Protein AF-A0A926RYN0-F1 (afdb_monomer_lite)

Radius of gyration: 17.97 Å; chains: 1; bounding box: 50×19×52 Å

InterPro domains:
  IPR025328 Domain of unknown function DUF4234 [PF14018] (16-111)

Foldseek 3Di:
DDPPPPDPDLPPPDDDPVVQVVVCVVLVNLSLLVVCLVCQVSLQVLPFPQHQDNVLSVVLNVLSVVLVVLVVVCVPPVVSVVVSVVRVVVSSVSSVVSSVVRVVSSVVSVCRSVVPDD

pLDDT: mean 81.92, std 13.14, range [39.56, 93.94]

Structure (mmCIF, N/CA/C/O backbone):
data_AF-A0A926RYN0-F1
#
_entry.id   AF-A0A926RYN0-F1
#
loop_
_atom_site.group_PDB
_atom_site.id
_atom_site.type_symbol
_atom_site.label_atom_id
_atom_site.label_alt_id
_atom_site.label_comp_id
_atom_site.label_asym_id
_atom_site.label_entity_id
_atom_site.label_seq_id
_atom_site.pdbx_PDB_ins_code
_atom_site.Cartn_x
_atom_site.Cartn_y
_atom_site.Cartn_z
_atom_site.occupancy
_atom_site.B_iso_or_equiv
_atom_site.auth_seq_id
_atom_site.auth_comp_id
_atom_site.auth_asym_id
_atom_site.auth_atom_id
_atom_site.pdbx_PDB_model_num
ATOM 1 N N . MET A 1 1 ? -33.145 -0.325 28.478 1.00 42.62 1 MET A N 1
ATOM 2 C CA . MET A 1 1 ? -32.094 0.668 28.154 1.00 42.62 1 MET A CA 1
ATOM 3 C C . MET A 1 1 ? -31.568 0.344 26.759 1.00 42.62 1 MET A C 1
ATOM 5 O O . MET A 1 1 ? -30.938 -0.689 26.574 1.00 42.62 1 MET A O 1
ATOM 9 N N . ASN A 1 2 ? -31.982 1.129 25.763 1.00 39.56 2 ASN A N 1
ATOM 10 C CA . ASN A 1 2 ? -31.890 0.809 24.336 1.00 39.56 2 ASN A CA 1
ATOM 11 C C . ASN A 1 2 ? -30.473 1.120 23.807 1.00 39.56 2 ASN A C 1
ATOM 13 O O . ASN A 1 2 ? -30.085 2.284 23.744 1.00 39.56 2 ASN A O 1
ATOM 17 N N . ARG A 1 3 ? -29.672 0.090 23.491 1.00 50.38 3 ARG A N 1
ATOM 18 C CA . ARG A 1 3 ? -28.248 0.217 23.102 1.00 50.38 3 ARG A CA 1
ATOM 19 C C . ARG A 1 3 ? -28.021 0.725 21.665 1.00 50.38 3 ARG A C 1
ATOM 21 O O . ARG A 1 3 ? -26.875 0.806 21.240 1.00 50.38 3 ARG A O 1
ATOM 28 N N . SER A 1 4 ? -29.064 1.087 20.915 1.00 46.22 4 SER A N 1
ATOM 29 C CA . SER A 1 4 ? -28.932 1.434 19.489 1.00 46.22 4 SER A CA 1
ATOM 30 C C . SER A 1 4 ? -28.529 2.885 19.191 1.00 46.22 4 SER A C 1
ATOM 32 O O . SER A 1 4 ? -28.215 3.189 18.046 1.00 46.22 4 SER A O 1
ATOM 34 N N . ASN A 1 5 ? -28.492 3.785 20.182 1.00 45.41 5 ASN A N 1
ATOM 35 C CA . ASN A 1 5 ? -28.347 5.231 19.932 1.00 45.41 5 ASN A CA 1
ATOM 36 C C . ASN A 1 5 ? -26.935 5.813 20.136 1.00 45.41 5 ASN A C 1
ATOM 38 O O . ASN A 1 5 ? -26.768 7.028 20.077 1.00 45.41 5 ASN A O 1
ATOM 42 N N . LYS A 1 6 ? -25.903 4.989 20.380 1.00 49.19 6 LYS A N 1
ATOM 43 C CA . LYS A 1 6 ? -24.531 5.492 20.623 1.00 49.19 6 LYS A CA 1
ATOM 44 C C . LYS A 1 6 ? -23.690 5.667 19.350 1.00 49.19 6 LYS A C 1
ATOM 46 O O . LYS A 1 6 ? -22.606 6.241 19.401 1.00 49.19 6 LYS A O 1
ATOM 51 N N . TYR A 1 7 ? -24.186 5.205 18.207 1.00 52.16 7 TYR A N 1
ATOM 52 C CA . TYR A 1 7 ? -23.445 5.175 16.951 1.00 52.16 7 TYR A CA 1
ATOM 53 C C . TYR A 1 7 ? -23.959 6.276 16.026 1.00 52.16 7 TYR A C 1
ATOM 55 O O . TYR A 1 7 ? -24.782 6.048 15.144 1.00 52.16 7 TYR A O 1
ATOM 63 N N . GLY A 1 8 ? -23.511 7.507 16.282 1.00 43.19 8 GLY A N 1
ATOM 64 C CA . GLY A 1 8 ? -23.816 8.647 15.426 1.00 43.19 8 GLY A CA 1
ATOM 65 C C . GLY A 1 8 ? -23.419 8.353 13.981 1.00 43.19 8 GLY A C 1
ATOM 66 O O . GLY A 1 8 ? -22.250 8.097 13.728 1.00 43.19 8 GLY A O 1
ATOM 67 N N . ASN A 1 9 ? -24.414 8.341 13.087 1.00 46.62 9 ASN A N 1
ATOM 68 C CA . ASN A 1 9 ? -24.404 8.617 11.641 1.00 46.62 9 ASN A CA 1
ATOM 69 C C . ASN A 1 9 ? -23.063 8.509 10.873 1.00 46.62 9 ASN A C 1
ATOM 71 O O . ASN A 1 9 ? -22.769 9.329 10.003 1.00 46.62 9 ASN A O 1
ATOM 75 N N . SER A 1 10 ? -22.245 7.491 11.131 1.00 53.28 10 SER A N 1
ATOM 76 C CA . SER A 1 10 ? -21.098 7.188 10.284 1.00 53.28 10 SER A CA 1
ATOM 77 C C . SER A 1 10 ? -21.647 6.468 9.056 1.00 53.28 10 SER A C 1
ATOM 79 O O . SER A 1 10 ? -21.903 5.266 9.058 1.00 53.28 10 SER A O 1
ATOM 81 N N . LYS A 1 11 ? -21.925 7.235 7.995 1.00 57.34 11 LYS A N 1
ATOM 82 C CA . LYS A 1 11 ? -22.228 6.695 6.664 1.00 57.34 11 LYS A CA 1
ATOM 83 C C . LYS A 1 11 ? -20.975 5.994 6.126 1.00 57.34 11 LYS A C 1
ATOM 85 O O . LYS A 1 11 ? -20.271 6.524 5.272 1.00 57.34 11 LYS A O 1
ATOM 90 N N . PHE A 1 12 ? -20.676 4.805 6.639 1.00 64.56 12 PHE A N 1
ATOM 91 C CA . PHE A 1 12 ? -19.796 3.877 5.952 1.00 64.56 12 PHE A CA 1
ATOM 92 C C . PHE A 1 12 ? -20.522 3.434 4.693 1.00 64.56 12 PHE A C 1
ATOM 94 O O . PHE A 1 12 ? -21.570 2.787 4.759 1.00 64.56 12 PHE A O 1
ATOM 101 N N . GLU A 1 13 ? -20.000 3.810 3.532 1.00 68.44 13 GLU A N 1
ATOM 102 C CA . GLU A 1 13 ? -20.537 3.257 2.300 1.00 68.44 13 GLU A CA 1
ATOM 103 C C . GLU A 1 13 ? -20.176 1.773 2.271 1.00 68.44 13 GLU A C 1
ATOM 105 O O . GLU A 1 13 ? -19.003 1.383 2.335 1.00 68.44 13 GLU A O 1
ATOM 110 N N . LYS A 1 14 ? -21.209 0.936 2.203 1.00 70.12 14 LYS A N 1
ATOM 111 C CA . LYS A 1 14 ? -21.044 -0.508 2.102 1.00 70.12 14 LYS A CA 1
ATOM 112 C C . LYS A 1 14 ? -20.264 -0.811 0.828 1.00 70.12 14 LYS A C 1
ATOM 114 O O . LYS A 1 14 ? -20.736 -0.543 -0.271 1.00 70.12 14 LYS A O 1
ATOM 119 N N . THR A 1 15 ? -19.069 -1.368 0.985 1.00 76.50 15 THR A N 1
ATOM 120 C CA . THR A 1 15 ? -18.290 -1.904 -0.133 1.00 76.50 15 THR A CA 1
ATOM 121 C C . THR A 1 15 ? -18.441 -3.419 -0.116 1.00 76.50 15 THR A C 1
ATOM 123 O O . THR A 1 15 ? -18.288 -4.038 0.936 1.00 76.50 15 THR A O 1
ATOM 126 N N . SER A 1 16 ? -18.782 -4.016 -1.257 1.00 84.06 16 SER A N 1
ATOM 127 C CA . SER A 1 16 ? -18.888 -5.472 -1.370 1.00 84.06 16 SER A CA 1
ATOM 128 C C . SER A 1 16 ? -17.514 -6.116 -1.178 1.00 84.06 16 SER A C 1
ATOM 130 O O . SER A 1 16 ? -16.562 -5.752 -1.864 1.00 84.06 16 SER A O 1
ATOM 132 N N . VAL A 1 17 ? -17.417 -7.096 -0.274 1.00 83.12 17 VAL A N 1
ATOM 133 C CA . VAL A 1 17 ? -16.175 -7.855 -0.040 1.00 83.12 17 VAL A CA 1
ATOM 134 C C . VAL A 1 17 ? -15.735 -8.565 -1.318 1.00 83.12 17 VAL A C 1
ATOM 136 O O . VAL A 1 17 ? -14.561 -8.512 -1.670 1.00 83.12 17 VAL A O 1
ATOM 139 N N . PHE A 1 18 ? -16.681 -9.160 -2.051 1.00 83.94 18 PHE A N 1
ATOM 140 C CA . PHE A 1 18 ? -16.400 -9.816 -3.328 1.00 83.94 18 PHE A CA 1
ATOM 141 C C . PHE A 1 18 ? -15.802 -8.839 -4.342 1.00 83.94 18 PHE A C 1
ATOM 143 O O . PHE A 1 18 ? -14.821 -9.168 -5.000 1.00 83.94 18 PHE A O 1
ATOM 150 N N . PHE A 1 19 ? -16.340 -7.617 -4.413 1.00 86.44 19 PHE A N 1
ATOM 151 C CA . PHE A 1 19 ? -15.787 -6.580 -5.279 1.00 86.44 19 PHE A CA 1
ATOM 152 C C . PHE A 1 19 ? -14.353 -6.227 -4.876 1.00 86.44 19 PHE A C 1
ATOM 154 O O . PHE A 1 19 ? -13.475 -6.227 -5.729 1.00 86.44 19 PHE A O 1
ATOM 161 N N . THR A 1 20 ? -14.089 -6.008 -3.585 1.00 85.00 20 THR A N 1
ATOM 162 C CA . THR A 1 20 ? -12.735 -5.711 -3.092 1.00 85.00 20 THR A CA 1
ATOM 163 C C . THR A 1 20 ? -11.748 -6.831 -3.411 1.00 85.00 20 THR A C 1
ATOM 165 O O . THR A 1 20 ? -10.643 -6.558 -3.874 1.00 85.00 20 THR A O 1
ATOM 168 N N . VAL A 1 21 ? -12.136 -8.090 -3.197 1.00 83.56 21 VAL A N 1
ATOM 169 C CA . VAL A 1 21 ? -11.290 -9.256 -3.487 1.00 83.56 21 VAL A CA 1
ATOM 170 C C . VAL A 1 21 ? -11.029 -9.375 -4.988 1.00 83.56 21 VAL A C 1
ATOM 172 O O . VAL A 1 21 ? -9.876 -9.464 -5.402 1.00 83.56 21 VAL A O 1
ATOM 175 N N . MET A 1 22 ? -12.076 -9.298 -5.813 1.00 88.44 22 MET A N 1
ATOM 176 C CA . MET A 1 22 ? -11.957 -9.368 -7.270 1.00 88.44 22 MET A CA 1
ATOM 177 C C . MET A 1 22 ? -11.061 -8.251 -7.813 1.00 88.44 22 MET A C 1
ATOM 179 O O . MET A 1 22 ? -10.154 -8.516 -8.596 1.00 88.44 22 MET A O 1
ATOM 183 N N . MET A 1 23 ? -11.258 -7.015 -7.349 1.00 86.56 23 MET A N 1
ATOM 184 C CA . MET A 1 23 ? -10.458 -5.879 -7.799 1.00 86.56 23 MET A CA 1
ATOM 185 C C . MET A 1 23 ? -9.005 -5.980 -7.338 1.00 86.56 23 MET A C 1
ATOM 187 O O . MET A 1 23 ? -8.109 -5.602 -8.081 1.00 86.56 23 MET A O 1
ATOM 191 N N . SER A 1 24 ? -8.758 -6.574 -6.169 1.00 83.56 24 SER A N 1
ATOM 192 C CA . SER A 1 24 ? -7.398 -6.882 -5.716 1.00 83.56 24 SER A CA 1
ATOM 193 C C . SER A 1 24 ? -6.701 -7.875 -6.645 1.00 83.56 24 SER A C 1
ATOM 195 O O . SER A 1 24 ? -5.540 -7.663 -6.960 1.00 83.56 24 SER A O 1
ATOM 197 N N . PHE A 1 25 ? -7.383 -8.909 -7.144 1.00 83.38 25 PHE A N 1
ATOM 198 C CA . PHE A 1 25 ? -6.784 -9.821 -8.128 1.00 83.38 25 PHE A CA 1
ATOM 199 C C . PHE A 1 25 ? -6.542 -9.146 -9.481 1.00 83.38 25 PHE A C 1
ATOM 201 O O . PHE A 1 25 ? -5.456 -9.276 -10.038 1.00 83.38 25 PHE A O 1
ATOM 208 N N . ILE A 1 26 ? -7.522 -8.386 -9.982 1.00 85.94 26 ILE A N 1
ATOM 209 C CA . ILE A 1 26 ? -7.427 -7.697 -11.280 1.00 85.94 26 ILE A CA 1
ATOM 210 C C . ILE A 1 26 ? -6.271 -6.693 -11.294 1.00 85.94 26 ILE A C 1
ATOM 212 O O . ILE A 1 26 ? -5.575 -6.568 -12.295 1.00 85.94 26 ILE A O 1
ATOM 216 N N . THR A 1 27 ? -6.045 -5.982 -10.189 1.00 85.12 27 THR A N 1
ATOM 217 C CA . THR A 1 27 ? -4.984 -4.973 -10.098 1.00 85.12 27 THR A CA 1
ATOM 218 C C . THR A 1 27 ? -3.702 -5.507 -9.453 1.00 85.12 27 THR A C 1
ATOM 220 O O . THR A 1 27 ? -2.938 -4.705 -8.920 1.00 85.12 27 THR A O 1
ATOM 223 N N . LEU A 1 28 ? -3.505 -6.829 -9.372 1.00 80.06 28 LEU A N 1
ATOM 224 C CA . LEU A 1 28 ? -2.317 -7.445 -8.755 1.00 80.06 28 LEU A CA 1
ATOM 225 C C . LEU A 1 28 ? -2.002 -6.916 -7.336 1.00 80.06 28 LEU A C 1
ATOM 227 O O . LEU A 1 28 ? -0.863 -6.665 -6.967 1.00 80.06 28 LEU A O 1
ATOM 231 N N . GLY A 1 29 ? -3.036 -6.686 -6.530 1.00 77.50 29 GLY A N 1
ATOM 232 C CA . GLY A 1 29 ? -2.931 -6.210 -5.150 1.00 77.50 29 GLY A CA 1
ATOM 233 C C . GLY A 1 29 ? -2.921 -4.687 -4.986 1.00 77.50 29 GLY A C 1
ATOM 234 O O . GLY A 1 29 ? -3.157 -4.212 -3.875 1.00 77.50 29 GLY A O 1
ATOM 235 N N . PHE A 1 30 ? -2.762 -3.903 -6.061 1.00 83.25 30 PHE A N 1
ATOM 236 C CA . PHE A 1 30 ? -2.745 -2.428 -6.019 1.00 83.25 30 PHE A CA 1
ATOM 237 C C . PHE A 1 30 ? -4.015 -1.793 -5.432 1.00 83.25 30 PHE A C 1
ATOM 239 O O . PHE A 1 30 ? -3.962 -0.745 -4.781 1.00 83.25 30 PHE A O 1
ATOM 246 N N . TYR A 1 31 ? -5.169 -2.434 -5.610 1.00 85.62 31 TYR A N 1
ATOM 247 C CA . TYR A 1 31 ? -6.445 -1.943 -5.108 1.00 85.62 31 TYR A CA 1
ATOM 248 C C . TYR A 1 31 ? -6.508 -1.889 -3.574 1.00 85.62 31 TYR A C 1
ATOM 250 O O . TYR A 1 31 ? -7.155 -1.002 -3.018 1.00 85.62 31 TYR A O 1
ATOM 258 N N . VAL A 1 32 ? -5.816 -2.794 -2.876 1.00 85.38 32 VAL A N 1
ATOM 259 C CA . VAL A 1 32 ? -5.856 -2.902 -1.409 1.00 85.38 32 VAL A CA 1
ATOM 260 C C . VAL A 1 32 ? -5.359 -1.626 -0.712 1.00 85.38 32 VAL A C 1
ATOM 262 O O . VAL A 1 32 ? -6.124 -1.048 0.068 1.00 85.38 32 VAL A O 1
ATOM 265 N N . PRO A 1 33 ? -4.134 -1.122 -0.972 1.00 87.12 33 PRO A N 1
ATOM 266 C CA . PRO A 1 33 ? -3.666 0.110 -0.343 1.00 87.12 33 PRO A CA 1
ATOM 267 C C . PRO A 1 33 ? -4.491 1.333 -0.771 1.00 87.12 33 PRO A C 1
ATOM 269 O O . PRO A 1 33 ? -4.724 2.224 0.047 1.00 87.12 33 PRO A O 1
ATOM 272 N N . TYR A 1 34 ? -5.000 1.365 -2.009 1.00 88.00 34 TYR A N 1
ATOM 273 C CA . TYR A 1 34 ? -5.907 2.420 -2.469 1.00 88.00 34 TYR A CA 1
ATOM 274 C C . TYR A 1 34 ? -7.211 2.455 -1.658 1.00 88.00 34 TYR A C 1
ATOM 276 O O . TYR A 1 34 ? -7.588 3.499 -1.118 1.00 88.00 34 TYR A O 1
ATOM 284 N N . TRP A 1 35 ? -7.880 1.308 -1.524 1.00 87.25 35 TRP A N 1
ATOM 285 C CA . TRP A 1 35 ? -9.098 1.167 -0.728 1.00 87.25 35 TRP A CA 1
ATOM 286 C C . TRP A 1 35 ? -8.862 1.576 0.728 1.00 87.25 35 TRP A C 1
ATOM 288 O O . TRP A 1 35 ? -9.677 2.276 1.332 1.00 87.25 35 TRP A O 1
ATOM 298 N N . PHE A 1 36 ? -7.704 1.211 1.277 1.00 86.12 36 PHE A N 1
ATOM 299 C CA . PHE A 1 36 ? -7.343 1.578 2.637 1.00 86.12 36 PHE A CA 1
ATOM 300 C C . PHE A 1 36 ? -7.261 3.095 2.817 1.00 86.12 36 PHE A C 1
ATOM 302 O O . PHE A 1 36 ? -7.877 3.645 3.727 1.00 86.12 36 PHE A O 1
ATOM 309 N N . MET A 1 37 ? -6.558 3.793 1.921 1.00 87.06 37 MET A N 1
ATOM 310 C CA . MET A 1 37 ? -6.417 5.251 1.983 1.00 87.06 37 MET A CA 1
ATOM 311 C C . MET A 1 37 ? -7.758 5.986 1.863 1.00 87.06 37 MET A C 1
ATOM 313 O O . MET A 1 37 ? -7.953 7.008 2.525 1.00 87.06 37 MET A O 1
ATOM 317 N N . THR A 1 38 ? -8.693 5.482 1.049 1.00 86.75 38 THR A N 1
ATOM 318 C CA . THR A 1 38 ? -10.012 6.115 0.884 1.00 86.75 38 THR A CA 1
ATOM 319 C C . THR A 1 38 ? -10.898 5.930 2.117 1.00 86.75 38 THR A C 1
ATOM 321 O O . THR A 1 38 ? -11.574 6.872 2.536 1.00 86.75 38 THR A O 1
ATOM 324 N N . ARG A 1 39 ? -10.854 4.756 2.762 1.00 82.31 39 ARG A N 1
ATOM 325 C CA . ARG A 1 39 ? -11.673 4.435 3.946 1.00 82.31 39 ARG A CA 1
ATOM 326 C C . ARG A 1 39 ? -11.058 4.863 5.274 1.00 82.31 39 ARG A C 1
ATOM 328 O O . ARG A 1 39 ? -11.786 5.057 6.246 1.00 82.31 39 ARG A O 1
ATOM 335 N N . GLN A 1 40 ? -9.750 5.090 5.326 1.00 84.25 40 GLN A N 1
ATOM 336 C CA . GLN A 1 40 ? -9.043 5.442 6.556 1.00 84.25 40 GLN A CA 1
ATOM 337 C C . GLN A 1 40 ? -9.628 6.673 7.259 1.00 84.25 40 GLN A C 1
ATOM 339 O O . GLN A 1 40 ? -9.746 6.675 8.482 1.00 84.25 40 GLN A O 1
ATOM 344 N N . LYS A 1 41 ? -10.006 7.725 6.517 1.00 80.50 41 LYS A N 1
ATOM 345 C CA . LYS A 1 41 ? -10.594 8.935 7.124 1.00 80.50 41 LYS A CA 1
ATOM 346 C C . LYS A 1 41 ? -11.896 8.623 7.861 1.00 80.50 41 LYS A C 1
ATOM 348 O O . LYS A 1 41 ? -12.101 9.138 8.951 1.00 80.50 41 LYS A O 1
ATOM 353 N N . GLN A 1 42 ? -12.737 7.768 7.281 1.00 81.75 42 GLN A N 1
ATOM 354 C CA . GLN A 1 42 ? -14.008 7.348 7.876 1.00 81.75 42 GLN A CA 1
ATOM 355 C C . GLN A 1 42 ? -13.770 6.443 9.092 1.00 81.75 42 GLN A C 1
ATOM 357 O O . GLN A 1 42 ? -14.420 6.601 10.119 1.00 81.75 42 GLN A O 1
ATOM 362 N N . LEU A 1 43 ? -12.788 5.540 9.010 1.00 82.12 43 LEU A N 1
ATOM 363 C CA . LEU A 1 43 ? -12.424 4.649 10.115 1.00 82.12 43 LEU A CA 1
ATOM 364 C C . LEU A 1 43 ? -11.815 5.416 11.299 1.00 82.12 43 LEU A C 1
ATOM 366 O O . LEU A 1 43 ? -12.188 5.177 12.437 1.00 82.12 43 LEU A O 1
ATOM 370 N N . ASN A 1 44 ? -10.954 6.405 11.047 1.00 83.38 44 ASN A N 1
ATOM 371 C CA . ASN A 1 44 ? -10.355 7.241 12.096 1.00 83.38 44 ASN A CA 1
ATOM 372 C C . ASN A 1 44 ? -11.332 8.248 12.730 1.00 83.38 44 ASN A C 1
ATOM 374 O O . ASN A 1 44 ? -10.980 8.888 13.720 1.00 83.38 44 ASN A O 1
ATOM 378 N N . GLN A 1 45 ? -12.521 8.429 12.149 1.00 82.12 45 GLN A N 1
ATOM 379 C CA . GLN A 1 45 ? -13.611 9.210 12.744 1.00 82.12 45 GLN A CA 1
ATOM 380 C C . GLN A 1 45 ? -14.441 8.393 13.735 1.00 82.12 45 GLN A C 1
ATOM 382 O O . GLN A 1 45 ? -15.241 8.969 14.475 1.00 82.12 45 GLN A O 1
ATOM 387 N N . LEU A 1 46 ? -14.252 7.070 13.785 1.00 75.94 46 LEU A N 1
ATOM 388 C CA . LEU A 1 46 ? -14.746 6.280 14.900 1.00 75.94 46 LEU A CA 1
ATOM 389 C C . LEU A 1 46 ? -14.004 6.790 16.132 1.00 75.94 46 LEU A C 1
ATOM 391 O O . LEU A 1 46 ? -12.780 6.858 16.128 1.00 75.94 46 LEU A O 1
ATOM 395 N N . GLY A 1 47 ? -14.739 7.250 17.147 1.00 70.81 47 GLY A N 1
ATOM 396 C CA . GLY A 1 47 ? -14.196 7.866 18.365 1.00 70.81 47 GLY A CA 1
ATOM 397 C C . GLY A 1 47 ? -13.426 6.892 19.266 1.00 70.81 47 GLY A C 1
ATOM 398 O O . GLY A 1 47 ? -13.566 6.944 20.485 1.00 70.81 47 GLY A O 1
ATOM 399 N N . THR A 1 48 ? -12.676 5.969 18.670 1.00 75.38 48 THR A N 1
ATOM 400 C CA . THR A 1 48 ? -11.824 4.971 19.297 1.00 75.38 48 THR A CA 1
ATOM 401 C C . THR A 1 48 ? -10.440 5.560 19.589 1.00 75.38 48 THR A C 1
ATOM 403 O O . THR A 1 48 ? -9.958 6.431 18.858 1.00 75.38 48 THR A O 1
ATOM 406 N N . PRO A 1 49 ? -9.763 5.092 20.651 1.00 72.88 49 PRO A N 1
ATOM 407 C CA . PRO A 1 49 ? -8.402 5.522 20.968 1.00 72.88 49 PRO A CA 1
ATOM 408 C C . PRO A 1 49 ? -7.390 5.048 19.912 1.00 72.88 49 PRO A C 1
ATOM 410 O O . PRO A 1 49 ? -6.410 5.742 19.636 1.00 72.88 49 PRO A O 1
ATOM 413 N N . THR A 1 50 ? -7.638 3.894 19.287 1.00 76.56 50 THR A N 1
ATOM 414 C CA . THR A 1 50 ? -6.803 3.356 18.211 1.00 76.56 50 THR A CA 1
ATOM 415 C C . THR A 1 50 ? -7.088 4.076 16.891 1.00 76.56 50 THR A C 1
ATOM 417 O O . THR A 1 50 ? -8.241 4.197 16.476 1.00 76.56 50 THR A O 1
ATOM 420 N N . LYS A 1 51 ? -6.027 4.528 16.207 1.00 80.69 51 LYS A N 1
ATOM 421 C CA . LYS A 1 51 ? -6.084 5.142 14.870 1.00 80.69 51 LYS A CA 1
ATOM 422 C C . LYS A 1 51 ? -5.277 4.325 13.870 1.00 80.69 51 LYS A C 1
ATOM 424 O O . LYS A 1 51 ? -4.218 3.796 14.201 1.00 80.69 51 LYS A O 1
ATOM 429 N N . LEU A 1 52 ? -5.754 4.278 12.633 1.00 83.62 52 LEU A N 1
ATOM 430 C CA . LEU A 1 52 ? -5.057 3.637 11.528 1.00 83.62 52 LEU A CA 1
ATOM 431 C C . LEU A 1 52 ? -3.948 4.555 10.994 1.00 83.62 52 LEU A C 1
ATOM 433 O O . LEU A 1 52 ? -4.235 5.717 10.666 1.00 83.62 52 LEU A O 1
ATOM 437 N N . PRO A 1 53 ? -2.705 4.058 10.870 1.00 84.44 53 PRO A N 1
ATOM 438 C CA . PRO A 1 53 ? -1.580 4.809 10.342 1.00 84.44 53 PRO A CA 1
ATOM 439 C C . PRO A 1 53 ? -1.689 4.958 8.819 1.00 84.44 53 PRO A C 1
ATOM 441 O O . PRO A 1 53 ? -1.904 4.004 8.080 1.00 84.44 53 PRO A O 1
ATOM 444 N N . THR A 1 54 ? -1.506 6.188 8.343 1.00 80.56 54 THR A N 1
ATOM 445 C CA . THR A 1 54 ? -1.613 6.580 6.921 1.00 80.56 54 THR A CA 1
ATOM 446 C C . THR A 1 54 ? -0.359 6.231 6.129 1.00 80.56 54 THR A C 1
ATOM 448 O O . THR A 1 54 ? -0.407 6.040 4.917 1.00 80.56 54 THR A O 1
ATOM 451 N N . LEU A 1 55 ? 0.786 6.243 6.812 1.00 85.50 55 LEU A N 1
ATOM 452 C CA . LEU A 1 55 ? 2.100 6.170 6.189 1.00 85.50 55 LEU A CA 1
ATOM 453 C C . LEU A 1 55 ? 2.360 4.810 5.517 1.00 85.50 55 LEU A C 1
ATOM 455 O O . LEU A 1 55 ? 2.744 4.825 4.350 1.00 85.50 55 LEU A O 1
ATOM 459 N N . PRO A 1 56 ? 2.079 3.652 6.155 1.00 87.50 56 PRO A N 1
ATOM 460 C CA . PRO A 1 56 ? 2.350 2.354 5.538 1.00 87.50 56 PRO A CA 1
ATOM 461 C C . PRO A 1 56 ? 1.545 2.136 4.252 1.00 87.50 56 PRO A C 1
ATOM 463 O O . PRO A 1 56 ? 2.104 1.717 3.245 1.00 87.50 56 PRO A O 1
ATOM 466 N N . ALA A 1 57 ? 0.257 2.503 4.246 1.00 87.75 57 ALA A N 1
ATOM 467 C CA . ALA A 1 57 ? -0.597 2.375 3.063 1.00 87.75 57 ALA A CA 1
ATOM 468 C C . ALA A 1 57 ? -0.087 3.220 1.882 1.00 87.75 57 ALA A C 1
ATOM 470 O O . ALA A 1 57 ? -0.062 2.743 0.750 1.00 87.75 57 ALA A O 1
ATOM 471 N N . LYS A 1 58 ? 0.374 4.453 2.146 1.00 90.25 58 LYS A N 1
ATOM 472 C CA . LYS A 1 58 ? 0.963 5.330 1.122 1.00 90.25 58 LYS A CA 1
ATOM 473 C C . LYS A 1 58 ? 2.284 4.794 0.576 1.00 90.25 58 LYS A C 1
ATOM 475 O O . LYS A 1 58 ? 2.514 4.901 -0.623 1.00 90.25 58 LYS A O 1
ATOM 480 N N . ILE A 1 59 ? 3.133 4.228 1.438 1.00 90.25 59 ILE A N 1
ATOM 481 C CA . ILE A 1 59 ? 4.408 3.626 1.025 1.00 90.25 59 ILE A CA 1
ATOM 482 C C . ILE A 1 59 ? 4.143 2.450 0.085 1.00 90.25 59 ILE A C 1
ATOM 484 O O . ILE A 1 59 ? 4.679 2.432 -1.017 1.00 90.25 59 ILE A O 1
ATOM 488 N N . VAL A 1 60 ? 3.269 1.516 0.474 1.00 90.00 60 VAL A N 1
ATOM 489 C CA . VAL A 1 60 ? 2.929 0.356 -0.368 1.00 90.00 60 VAL A CA 1
ATOM 490 C C . VAL A 1 60 ? 2.299 0.798 -1.683 1.00 90.00 60 VAL A C 1
ATOM 492 O O . VAL A 1 60 ? 2.690 0.312 -2.737 1.00 90.00 60 VAL A O 1
ATOM 495 N N . PHE A 1 61 ? 1.381 1.766 -1.642 1.00 91.00 61 PHE A N 1
ATOM 496 C CA . PHE A 1 61 ? 0.790 2.328 -2.854 1.00 91.00 61 PHE A CA 1
ATOM 497 C C . PHE A 1 61 ? 1.848 2.917 -3.796 1.00 91.00 61 PHE A C 1
ATOM 499 O O . PHE A 1 61 ? 1.822 2.646 -4.992 1.00 91.00 61 PHE A O 1
ATOM 506 N N . GLY A 1 62 ? 2.794 3.699 -3.264 1.00 91.25 62 GLY A N 1
ATOM 507 C CA . GLY A 1 62 ? 3.881 4.285 -4.047 1.00 91.25 62 GLY A CA 1
ATOM 508 C C . GLY A 1 62 ? 4.817 3.234 -4.644 1.00 91.25 62 GLY A C 1
ATOM 509 O O . GLY A 1 62 ? 5.173 3.336 -5.814 1.00 91.25 62 GLY A O 1
ATOM 510 N N . LEU A 1 63 ? 5.166 2.199 -3.875 1.00 91.25 63 LEU A N 1
ATOM 511 C CA . LEU A 1 63 ? 6.000 1.091 -4.349 1.00 91.25 63 LEU A CA 1
ATOM 512 C C . LEU A 1 63 ? 5.305 0.273 -5.444 1.00 91.25 63 LEU A C 1
ATOM 514 O O . LEU A 1 63 ? 5.936 -0.077 -6.439 1.00 91.25 63 LEU A O 1
ATOM 518 N N . TYR A 1 64 ? 4.007 0.003 -5.299 1.00 90.44 64 TYR A N 1
ATOM 519 C CA . TYR A 1 64 ? 3.236 -0.692 -6.330 1.00 90.44 64 TYR A CA 1
ATOM 520 C C . TYR A 1 64 ? 3.032 0.162 -7.583 1.00 90.44 64 TYR A C 1
ATOM 522 O O . TYR A 1 64 ? 3.093 -0.350 -8.697 1.00 90.44 64 TYR A O 1
ATOM 530 N N . LEU A 1 65 ? 2.856 1.477 -7.433 1.00 91.12 65 LEU A N 1
ATOM 531 C CA . LEU A 1 65 ? 2.815 2.383 -8.579 1.00 91.12 65 LEU A CA 1
ATOM 532 C C . LEU A 1 65 ? 4.157 2.388 -9.323 1.00 91.12 65 LEU A C 1
ATOM 534 O O . LEU A 1 65 ? 4.182 2.306 -10.547 1.00 91.12 65 LEU A O 1
ATOM 538 N N . PHE A 1 66 ? 5.267 2.447 -8.585 1.00 91.25 66 PHE A N 1
ATOM 539 C CA . PHE A 1 66 ? 6.611 2.421 -9.152 1.00 91.25 66 PHE A CA 1
ATOM 540 C C . PHE A 1 66 ? 6.897 1.117 -9.905 1.00 91.25 66 PHE A C 1
ATOM 542 O O . PHE A 1 66 ? 7.316 1.165 -11.056 1.00 91.25 66 PHE A O 1
ATOM 549 N N . THR A 1 67 ? 6.615 -0.037 -9.297 1.00 90.31 67 THR A N 1
ATOM 550 C CA . THR A 1 67 ? 6.785 -1.354 -9.942 1.00 90.31 67 THR A CA 1
ATOM 551 C C . THR A 1 67 ? 5.885 -1.521 -11.159 1.00 90.31 67 THR A C 1
ATOM 553 O O . THR A 1 67 ? 6.351 -2.016 -12.176 1.00 90.31 67 THR A O 1
ATOM 556 N N . THR A 1 68 ? 4.643 -1.029 -11.116 1.00 88.69 68 THR A N 1
ATOM 557 C CA . THR A 1 68 ? 3.736 -1.053 -12.277 1.00 88.69 68 THR A CA 1
ATOM 558 C C . THR A 1 68 ? 4.278 -0.215 -13.436 1.00 88.69 68 THR A C 1
ATOM 560 O O . THR A 1 68 ? 4.250 -0.655 -14.582 1.00 88.69 68 THR A O 1
ATOM 563 N N . LEU A 1 69 ? 4.797 0.987 -13.164 1.00 90.50 69 LEU A N 1
ATOM 564 C CA . LEU A 1 69 ? 5.433 1.810 -14.198 1.00 90.50 69 LEU A CA 1
ATOM 565 C C . LEU A 1 69 ? 6.687 1.129 -14.755 1.00 90.50 69 LEU A C 1
ATOM 567 O O . LEU A 1 69 ? 6.902 1.131 -15.964 1.00 90.50 69 LEU A O 1
ATOM 571 N N . LEU A 1 70 ? 7.485 0.518 -13.881 1.00 90.12 70 LEU A N 1
ATOM 572 C CA . LEU A 1 70 ? 8.703 -0.184 -14.263 1.00 90.12 70 LEU A CA 1
ATOM 573 C C . LEU A 1 70 ? 8.399 -1.439 -15.101 1.00 90.12 70 LEU A C 1
ATOM 575 O O . LEU A 1 70 ? 9.114 -1.682 -16.065 1.00 90.12 70 LEU A O 1
ATOM 579 N N . LEU A 1 71 ? 7.301 -2.151 -14.821 1.00 89.69 71 LEU A N 1
ATOM 580 C CA . LEU A 1 71 ? 6.784 -3.259 -15.634 1.00 89.69 71 LEU A CA 1
ATOM 581 C C . LEU A 1 71 ? 6.390 -2.808 -17.047 1.00 89.69 71 LEU A C 1
ATOM 583 O O . LEU A 1 71 ? 6.658 -3.501 -18.020 1.00 89.69 71 LEU A O 1
ATOM 587 N N . VAL A 1 72 ? 5.745 -1.647 -17.192 1.00 90.50 72 VAL A N 1
ATOM 588 C CA . VAL A 1 72 ? 5.397 -1.130 -18.528 1.00 90.50 72 VAL A CA 1
ATOM 589 C C . VAL A 1 72 ? 6.667 -0.844 -19.331 1.00 90.50 72 VAL A C 1
ATOM 591 O O . VAL A 1 72 ? 6.743 -1.196 -20.506 1.00 90.50 72 VAL A O 1
ATOM 594 N N . ILE A 1 73 ? 7.677 -0.250 -18.695 1.00 90.12 73 ILE A N 1
ATOM 595 C CA . ILE A 1 73 ? 8.949 0.087 -19.345 1.00 90.12 73 ILE A CA 1
ATOM 596 C C . ILE A 1 73 ? 9.782 -1.174 -19.627 1.00 90.12 73 ILE A C 1
ATOM 598 O O . ILE A 1 73 ? 10.443 -1.238 -20.661 1.00 90.12 73 ILE A O 1
ATOM 602 N N . SER A 1 74 ? 9.724 -2.195 -18.764 1.00 90.62 74 SER A N 1
ATOM 603 C CA . SER A 1 74 ? 10.484 -3.437 -18.950 1.00 90.62 74 SER A CA 1
ATOM 604 C C . SER A 1 74 ? 10.095 -4.197 -20.212 1.00 90.62 74 SER A C 1
ATOM 606 O O . SER A 1 74 ? 10.932 -4.889 -20.777 1.00 90.62 74 SER A O 1
ATOM 608 N N . THR A 1 75 ? 8.874 -4.007 -20.723 1.00 89.50 75 THR A N 1
ATOM 609 C CA . THR A 1 75 ? 8.459 -4.589 -22.013 1.00 89.50 75 THR A CA 1
ATOM 610 C C .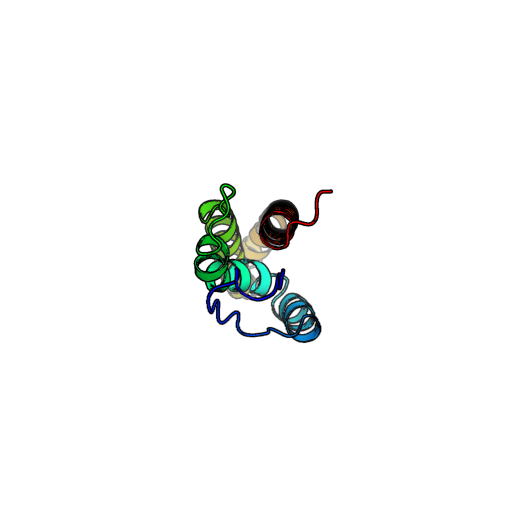 THR A 1 75 ? 9.297 -4.117 -23.206 1.00 89.50 75 THR A C 1
ATOM 612 O O . THR A 1 75 ? 9.216 -4.711 -24.279 1.00 89.50 75 THR A O 1
ATOM 615 N N . MET 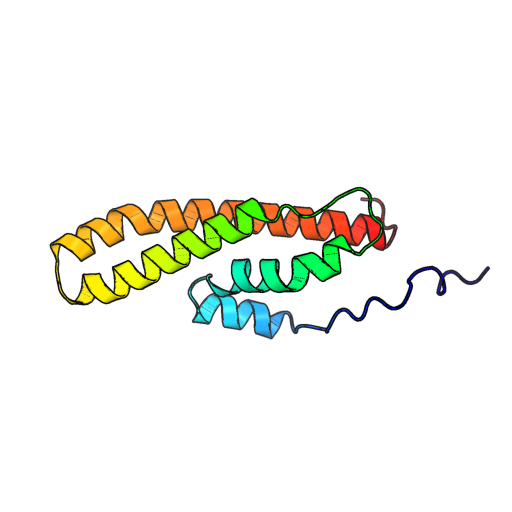A 1 76 ? 10.086 -3.051 -23.038 1.00 91.31 76 MET A N 1
ATOM 616 C CA . MET A 1 76 ? 10.889 -2.438 -24.094 1.00 91.31 76 MET A CA 1
ATOM 617 C C . MET A 1 76 ? 12.392 -2.748 -23.977 1.00 91.31 76 MET A C 1
ATOM 619 O O . MET A 1 76 ? 13.122 -2.473 -24.927 1.00 91.31 76 MET A O 1
ATOM 623 N N . ASP A 1 77 ? 12.865 -3.278 -22.840 1.00 93.19 77 ASP A N 1
ATOM 624 C CA . ASP A 1 77 ? 14.295 -3.449 -22.542 1.00 93.19 77 ASP A CA 1
ATOM 625 C C . ASP A 1 77 ? 14.549 -4.604 -21.545 1.00 93.19 77 ASP A C 1
ATOM 627 O O . ASP A 1 77 ? 14.098 -4.566 -20.396 1.00 93.19 77 ASP A O 1
ATOM 631 N N . GLU A 1 78 ? 15.336 -5.602 -21.963 1.00 92.19 78 GLU A N 1
ATOM 632 C CA . GLU A 1 78 ? 15.704 -6.785 -21.159 1.00 92.19 78 GLU A CA 1
ATOM 633 C C . GLU A 1 78 ? 16.480 -6.438 -19.871 1.00 92.19 78 GLU A C 1
ATOM 635 O O . GLU A 1 78 ? 16.378 -7.130 -18.850 1.00 92.19 78 GLU A O 1
ATOM 640 N N . SER A 1 79 ? 17.260 -5.351 -19.877 1.00 92.06 79 SER A N 1
ATOM 641 C CA . SER A 1 79 ? 17.997 -4.905 -18.688 1.00 92.06 79 SER A CA 1
ATOM 642 C C . SER A 1 79 ? 17.046 -4.392 -17.603 1.00 92.06 79 SER A C 1
ATOM 644 O O . SER A 1 79 ? 17.236 -4.663 -16.413 1.00 92.06 79 SER A O 1
ATOM 646 N N . ILE A 1 80 ? 15.970 -3.720 -18.019 1.00 91.25 80 ILE A N 1
ATOM 647 C CA . ILE A 1 80 ? 14.913 -3.226 -17.136 1.00 91.25 80 ILE A CA 1
ATOM 648 C C . ILE A 1 80 ? 14.033 -4.388 -16.667 1.00 91.25 80 ILE A C 1
ATOM 650 O O . ILE A 1 80 ? 13.617 -4.397 -15.511 1.00 91.25 80 ILE A O 1
ATOM 654 N N . GLU A 1 81 ? 13.808 -5.404 -17.501 1.00 92.75 81 GLU A N 1
ATOM 655 C CA . GLU A 1 81 ? 13.140 -6.646 -17.094 1.00 92.75 81 GLU A CA 1
ATOM 656 C C . GLU A 1 81 ? 13.905 -7.381 -15.988 1.00 92.75 81 GLU A C 1
ATOM 658 O O . GLU A 1 81 ? 13.322 -7.783 -14.979 1.00 92.75 81 GLU A O 1
ATOM 663 N N . THR A 1 82 ? 15.227 -7.493 -16.114 1.00 93.44 82 THR A N 1
ATOM 664 C CA . THR A 1 82 ? 16.061 -8.116 -15.074 1.00 93.44 82 THR A CA 1
ATOM 665 C C . THR A 1 82 ? 15.981 -7.334 -13.759 1.00 93.44 82 THR A C 1
ATOM 667 O O . THR A 1 82 ? 15.849 -7.923 -12.683 1.00 93.44 82 THR A O 1
ATOM 670 N N . LEU A 1 83 ? 16.006 -5.999 -13.837 1.00 92.62 83 LEU A N 1
ATOM 671 C CA . LEU A 1 83 ? 15.836 -5.123 -12.679 1.00 92.62 83 LEU A CA 1
ATOM 672 C C . LEU A 1 83 ? 14.439 -5.262 -12.047 1.00 92.62 83 LEU A C 1
ATOM 674 O O . LEU A 1 83 ? 14.329 -5.326 -10.822 1.00 92.62 83 LEU A O 1
ATOM 678 N N . TYR A 1 84 ? 13.387 -5.343 -12.868 1.00 92.75 84 TYR A N 1
ATOM 679 C CA . TYR A 1 84 ? 12.011 -5.578 -12.428 1.00 92.75 84 TYR A CA 1
ATOM 680 C C . TYR A 1 84 ? 11.902 -6.882 -11.639 1.00 92.75 84 TYR A C 1
ATOM 682 O O . TYR A 1 84 ? 11.473 -6.871 -10.487 1.00 92.75 84 TYR A O 1
ATOM 690 N N . ASN A 1 85 ? 12.374 -7.984 -12.223 1.00 92.62 85 ASN A N 1
ATOM 691 C CA . ASN A 1 85 ? 12.309 -9.313 -11.620 1.00 92.62 85 ASN A CA 1
ATOM 692 C C . ASN A 1 85 ? 13.093 -9.405 -10.301 1.00 92.62 85 ASN A C 1
ATOM 694 O O . ASN A 1 85 ? 12.752 -10.207 -9.432 1.00 92.62 85 ASN A O 1
ATOM 698 N N . LEU A 1 86 ? 14.125 -8.575 -10.123 1.00 93.94 86 LEU A N 1
ATOM 699 C CA . LEU A 1 86 ? 14.881 -8.488 -8.875 1.00 93.94 86 LEU A CA 1
ATOM 700 C C . LEU A 1 86 ? 14.138 -7.697 -7.784 1.00 93.94 86 LEU A C 1
ATOM 702 O O . LEU A 1 86 ? 14.200 -8.056 -6.607 1.00 93.94 86 LEU A O 1
ATOM 706 N N . ILE A 1 87 ? 13.468 -6.604 -8.158 1.00 92.94 87 ILE A N 1
ATOM 707 C CA . ILE A 1 87 ? 12.890 -5.632 -7.218 1.00 92.94 87 ILE A CA 1
ATOM 708 C C . ILE A 1 87 ? 11.424 -5.935 -6.875 1.00 92.94 87 ILE A C 1
ATOM 710 O O . ILE A 1 87 ? 10.991 -5.656 -5.755 1.00 92.94 87 ILE A O 1
ATOM 714 N N . ASP A 1 88 ? 10.650 -6.506 -7.797 1.00 91.50 88 ASP A N 1
ATOM 715 C CA . ASP A 1 88 ? 9.223 -6.762 -7.590 1.00 91.50 88 ASP A CA 1
ATOM 716 C C . ASP A 1 88 ? 8.945 -7.755 -6.444 1.00 91.50 88 ASP A C 1
ATOM 718 O O . ASP A 1 88 ? 8.189 -7.395 -5.536 1.00 91.50 88 ASP A O 1
ATOM 722 N N . PRO A 1 89 ? 9.600 -8.935 -6.353 1.00 91.88 89 PRO A N 1
ATOM 723 C CA . PRO A 1 89 ? 9.314 -9.896 -5.288 1.00 91.88 89 PRO A CA 1
ATOM 724 C C . PRO A 1 89 ? 9.467 -9.346 -3.856 1.00 91.88 89 PRO A C 1
ATOM 726 O O . PRO A 1 89 ? 8.549 -9.542 -3.050 1.00 91.88 89 PRO A O 1
ATOM 729 N N . PRO A 1 90 ? 10.558 -8.636 -3.484 1.00 93.00 90 PRO A N 1
ATOM 730 C CA . PRO A 1 90 ? 10.667 -8.070 -2.142 1.00 93.00 90 PRO A CA 1
ATOM 731 C C . PRO A 1 90 ? 9.640 -6.960 -1.892 1.00 93.00 90 PRO A C 1
ATOM 733 O O . PRO A 1 90 ? 9.107 -6.874 -0.784 1.00 93.00 90 PRO A O 1
ATOM 736 N N . ILE A 1 91 ? 9.307 -6.144 -2.900 1.00 91.00 91 ILE A N 1
ATOM 737 C CA . ILE A 1 91 ? 8.245 -5.135 -2.780 1.00 91.00 91 ILE A CA 1
ATOM 738 C C . ILE A 1 91 ? 6.890 -5.805 -2.541 1.00 91.00 91 ILE A C 1
ATOM 740 O O . ILE A 1 91 ? 6.153 -5.397 -1.640 1.00 91.00 91 ILE A O 1
ATOM 744 N N . THR A 1 92 ? 6.577 -6.857 -3.292 1.00 89.88 92 THR A N 1
ATOM 745 C CA . THR A 1 92 ? 5.341 -7.630 -3.160 1.00 89.88 92 THR A CA 1
ATOM 746 C C . THR A 1 92 ? 5.237 -8.289 -1.784 1.00 89.88 92 THR A C 1
ATOM 748 O O . THR A 1 92 ? 4.178 -8.223 -1.149 1.00 89.88 92 THR A O 1
ATOM 751 N N . LEU A 1 93 ? 6.340 -8.834 -1.260 1.00 91.62 93 LEU A N 1
ATOM 752 C CA . LEU A 1 93 ? 6.407 -9.406 0.086 1.00 91.62 93 LEU A CA 1
ATOM 753 C C . LEU A 1 93 ? 6.158 -8.347 1.172 1.00 91.62 93 LEU A C 1
ATOM 755 O O . LEU A 1 93 ? 5.298 -8.532 2.035 1.00 91.62 93 LEU A O 1
ATOM 759 N N . VAL A 1 94 ? 6.875 -7.219 1.120 1.00 90.56 94 VAL A N 1
ATOM 760 C CA . VAL A 1 94 ? 6.720 -6.114 2.082 1.00 90.56 94 VAL A CA 1
ATOM 761 C C . VAL A 1 94 ? 5.308 -5.531 2.017 1.00 90.56 94 VAL A C 1
ATOM 763 O O . VAL A 1 94 ? 4.682 -5.311 3.056 1.00 90.56 94 VAL A O 1
ATOM 766 N N . GLY A 1 95 ? 4.773 -5.334 0.810 1.00 89.62 95 GLY A N 1
ATOM 767 C CA . GLY A 1 95 ? 3.407 -4.868 0.590 1.00 89.62 95 GLY A CA 1
ATOM 768 C C . GLY A 1 95 ? 2.364 -5.810 1.186 1.00 89.62 95 GLY A C 1
ATOM 769 O O . GLY A 1 95 ? 1.448 -5.352 1.870 1.00 89.62 95 GLY A O 1
ATOM 770 N N . SER A 1 96 ? 2.554 -7.123 1.032 1.00 88.88 96 SER A N 1
ATOM 771 C CA . SER A 1 96 ? 1.678 -8.144 1.618 1.00 88.88 96 SER A CA 1
ATOM 772 C C . SER A 1 96 ? 1.712 -8.125 3.149 1.00 88.88 96 SER A C 1
ATOM 774 O O . SER A 1 96 ? 0.659 -8.127 3.787 1.00 88.88 96 SER A O 1
ATOM 776 N N . LEU A 1 97 ? 2.902 -8.036 3.756 1.00 91.62 97 LEU A N 1
ATOM 777 C CA . LEU A 1 97 ? 3.054 -7.953 5.215 1.00 91.62 97 LEU A CA 1
ATOM 778 C C . LEU A 1 97 ? 2.392 -6.696 5.791 1.00 91.62 97 LEU A C 1
ATOM 780 O O . LEU A 1 97 ? 1.671 -6.770 6.789 1.00 91.62 97 LEU A O 1
ATOM 784 N N . ILE A 1 98 ? 2.588 -5.545 5.141 1.00 90.31 98 ILE A N 1
ATOM 785 C CA . ILE A 1 98 ? 1.928 -4.295 5.530 1.00 90.31 98 ILE A CA 1
ATOM 786 C C . ILE A 1 98 ? 0.411 -4.409 5.343 1.00 90.31 98 ILE A C 1
ATOM 788 O O . ILE A 1 98 ? -0.340 -3.960 6.206 1.00 90.31 98 ILE A O 1
ATOM 792 N N . GLY A 1 99 ? -0.057 -5.041 4.265 1.00 88.31 99 GLY A N 1
ATOM 793 C CA . GLY A 1 99 ? -1.477 -5.302 4.033 1.00 88.31 99 GLY A CA 1
ATOM 794 C C . GLY A 1 99 ? -2.114 -6.116 5.163 1.00 88.31 99 GLY A C 1
ATOM 795 O O . GLY A 1 99 ? -3.156 -5.724 5.689 1.00 88.31 99 GLY A O 1
ATOM 796 N N . ILE A 1 100 ? -1.453 -7.193 5.602 1.00 89.81 100 ILE A N 1
ATOM 797 C CA . ILE A 1 100 ? -1.893 -8.007 6.746 1.00 89.81 100 ILE A CA 1
ATOM 798 C C . ILE A 1 100 ? -1.922 -7.165 8.027 1.00 89.81 100 ILE A C 1
ATOM 800 O O . ILE A 1 100 ? -2.924 -7.170 8.741 1.00 89.81 100 ILE A O 1
ATOM 804 N N . TYR A 1 101 ? -0.864 -6.397 8.303 1.00 90.94 101 TYR A N 1
ATOM 805 C CA . TYR A 1 101 ? -0.807 -5.501 9.462 1.00 90.94 101 TYR A CA 1
ATOM 806 C C . TYR A 1 101 ? -1.980 -4.507 9.482 1.00 90.94 101 TYR A C 1
ATOM 808 O O . TYR A 1 101 ? -2.675 -4.375 10.492 1.00 90.94 101 TYR A O 1
ATOM 816 N N . LEU A 1 102 ? -2.249 -3.852 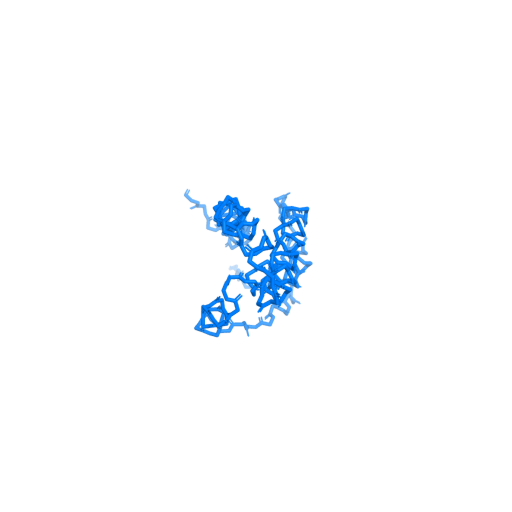8.351 1.00 88.25 102 LEU A N 1
ATOM 817 C CA . LEU A 1 102 ? -3.343 -2.894 8.202 1.00 88.25 102 LEU A CA 1
ATOM 818 C C . LEU A 1 102 ? -4.723 -3.556 8.354 1.00 88.25 102 LEU A C 1
ATOM 820 O O . LEU A 1 102 ? -5.624 -2.968 8.962 1.00 88.25 102 LEU A O 1
ATOM 824 N N . ALA A 1 103 ? -4.891 -4.785 7.859 1.00 87.88 103 ALA A N 1
ATOM 825 C CA . ALA A 1 103 ? -6.117 -5.562 8.029 1.00 87.88 103 ALA A CA 1
ATOM 826 C C . ALA A 1 103 ? -6.375 -5.906 9.506 1.00 87.88 103 ALA A C 1
ATOM 828 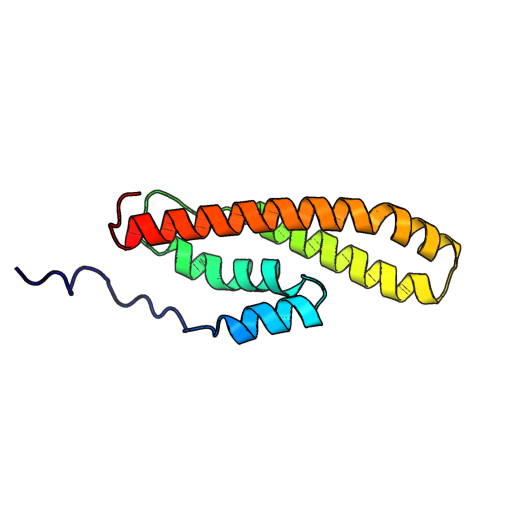O O . ALA A 1 103 ? -7.481 -5.684 10.006 1.00 87.88 103 ALA A O 1
ATOM 829 N N . LEU A 1 104 ? -5.348 -6.368 10.229 1.00 89.50 104 LEU A N 1
ATOM 830 C CA . LEU A 1 104 ? -5.441 -6.653 11.665 1.00 89.50 104 LEU A CA 1
ATOM 831 C C . LEU A 1 104 ? -5.760 -5.392 12.471 1.00 89.50 104 LEU A C 1
ATOM 833 O O . LEU A 1 104 ? -6.626 -5.413 13.344 1.00 89.50 104 LEU A O 1
ATOM 837 N N . GLN A 1 105 ? -5.112 -4.272 12.153 1.00 87.94 105 GLN A N 1
ATOM 838 C CA . GLN A 1 105 ? -5.353 -3.015 12.854 1.00 87.94 105 GLN A CA 1
ATOM 839 C C . GLN A 1 105 ? -6.761 -2.465 12.596 1.00 87.94 105 GLN A C 1
ATOM 841 O O . GLN A 1 105 ? -7.391 -1.931 13.507 1.00 87.94 105 GLN A O 1
ATOM 846 N N . THR A 1 106 ? -7.281 -2.643 11.380 1.00 86.69 106 THR A N 1
ATOM 847 C CA . THR A 1 106 ? -8.664 -2.278 11.042 1.00 86.69 106 THR A CA 1
ATOM 848 C C . THR A 1 106 ? -9.661 -3.136 11.805 1.00 86.69 106 THR A C 1
ATOM 850 O O . THR A 1 106 ? -10.621 -2.602 12.353 1.00 86.69 106 THR A O 1
ATOM 853 N N . ARG A 1 107 ? -9.409 -4.449 11.903 1.00 85.56 107 ARG A N 1
ATOM 854 C CA . ARG A 1 107 ? -10.229 -5.360 12.710 1.00 85.56 107 ARG A CA 1
ATOM 855 C C . ARG A 1 107 ? -10.235 -4.951 14.180 1.00 85.56 107 ARG A C 1
ATOM 857 O O . ARG A 1 107 ? -11.306 -4.842 14.760 1.00 85.56 107 ARG A O 1
ATOM 864 N N . LYS A 1 108 ? -9.068 -4.641 14.752 1.00 86.12 108 LYS A N 1
ATOM 865 C CA . LYS A 1 108 ? -8.961 -4.148 16.132 1.00 86.12 108 LYS A CA 1
ATOM 866 C C . LYS A 1 108 ? -9.783 -2.873 16.349 1.00 86.12 108 LYS A C 1
ATOM 868 O O . LYS A 1 108 ? -10.529 -2.782 17.316 1.00 86.12 108 LYS A O 1
ATOM 873 N N . LEU A 1 109 ? -9.684 -1.910 15.429 1.00 86.12 109 LEU A N 1
ATOM 874 C CA . LEU A 1 109 ? -10.444 -0.658 15.490 1.00 86.12 109 LEU A CA 1
ATOM 875 C C . LEU A 1 109 ? -11.961 -0.906 15.427 1.00 86.12 109 LEU A C 1
ATOM 877 O O . LEU A 1 109 ? -12.719 -0.314 16.195 1.00 86.12 109 LEU A O 1
ATOM 881 N N . LEU A 1 110 ? -12.409 -1.797 14.539 1.00 84.19 110 LEU A N 1
ATOM 882 C CA . LEU A 1 110 ? -13.817 -2.186 14.423 1.00 84.19 110 LEU A CA 1
ATOM 883 C C . LEU A 1 110 ? -14.327 -2.899 15.681 1.00 84.19 110 LEU A C 1
ATOM 885 O O . LEU A 1 110 ? -15.399 -2.545 16.164 1.00 84.19 110 LEU A O 1
ATOM 889 N N . ASN A 1 111 ? -13.559 -3.837 16.241 1.00 85.06 111 ASN A N 1
ATOM 890 C CA . ASN A 1 111 ? -13.914 -4.543 17.476 1.00 85.06 111 ASN A CA 1
ATOM 891 C C . ASN A 1 111 ? -14.053 -3.560 18.654 1.00 85.06 111 ASN A C 1
ATOM 893 O O . ASN A 1 111 ? -15.062 -3.575 19.362 1.00 85.06 111 ASN A O 1
ATOM 897 N N . GLU A 1 112 ? -13.105 -2.622 18.800 1.00 83.75 112 GLU A N 1
ATOM 898 C CA . GLU A 1 112 ? -13.170 -1.546 19.803 1.00 83.75 112 GLU A CA 1
ATOM 899 C C . GLU A 1 112 ? -14.419 -0.667 19.638 1.00 83.75 112 GLU A C 1
ATOM 901 O O . GLU A 1 1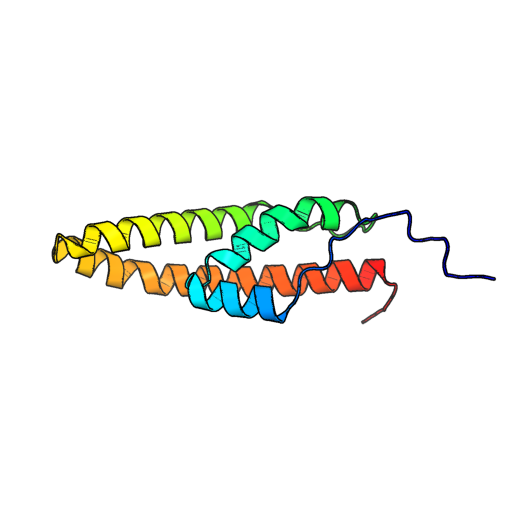12 ? -15.056 -0.300 20.628 1.00 83.75 112 GLU A O 1
ATOM 906 N N . TYR A 1 113 ? -14.796 -0.341 18.399 1.00 80.88 113 TYR A N 1
ATOM 907 C CA . TYR A 1 113 ? -15.996 0.444 18.111 1.00 80.88 113 TYR A CA 1
ATOM 908 C C . TYR A 1 113 ? -17.294 -0.320 18.413 1.00 80.88 113 TYR A C 1
ATOM 910 O O . TYR A 1 113 ? -18.227 0.240 18.995 1.00 80.88 113 TYR A O 1
ATOM 918 N N . LEU A 1 114 ? -17.360 -1.601 18.043 1.00 81.56 114 LEU A N 1
ATOM 919 C CA . LEU A 1 114 ? -18.524 -2.463 18.270 1.00 81.56 114 LEU A CA 1
ATOM 920 C C . LEU A 1 114 ? -18.666 -2.890 19.740 1.00 81.56 114 LEU A C 1
ATOM 922 O O . LEU A 1 114 ? -19.741 -3.319 20.154 1.00 81.56 114 LEU A O 1
ATOM 926 N N . GLY A 1 115 ? -17.621 -2.708 20.552 1.00 75.00 115 GLY A N 1
ATOM 927 C CA . GLY A 1 115 ? -17.604 -3.119 21.954 1.00 75.00 115 GLY A CA 1
ATOM 928 C C . GLY A 1 115 ? -17.495 -4.635 22.134 1.00 75.00 115 GLY A C 1
ATOM 929 O O . GLY A 1 115 ? -17.755 -5.133 23.231 1.00 75.00 115 GLY A O 1
ATOM 930 N N . GLU A 1 116 ? -17.116 -5.358 21.079 1.00 66.06 116 GLU A N 1
ATOM 931 C CA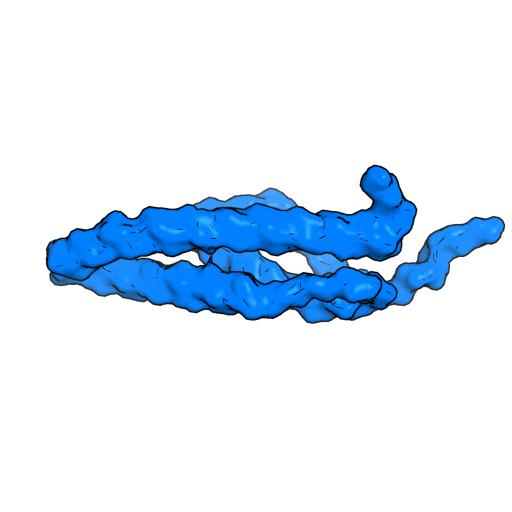 . GLU A 1 116 ? -16.729 -6.762 21.157 1.00 66.06 116 GLU A CA 1
ATOM 932 C C . GLU A 1 116 ? -15.315 -6.814 21.746 1.00 66.06 116 GLU A C 1
ATOM 934 O O . GLU A 1 116 ? -14.351 -6.350 21.136 1.00 66.06 116 GLU A O 1
ATOM 939 N N . LYS A 1 117 ? -15.204 -7.294 22.990 1.00 54.38 117 LYS A N 1
ATOM 940 C CA . LYS A 1 117 ? -13.909 -7.619 23.595 1.00 54.38 117 LYS A CA 1
ATOM 941 C C . LYS A 1 117 ? -13.446 -8.955 23.017 1.00 54.38 117 LYS A C 1
ATOM 943 O O . LYS A 1 117 ? -14.208 -9.917 23.099 1.00 54.38 117 LYS A O 1
ATOM 948 N N . ASP A 1 118 ? -12.241 -8.956 22.446 1.00 53.34 118 ASP A N 1
ATOM 949 C CA . ASP A 1 118 ? -11.496 -10.163 22.056 1.00 53.34 118 ASP A CA 1
ATOM 950 C C . ASP A 1 118 ? -11.335 -11.139 23.236 1.00 53.34 118 ASP A C 1
ATOM 952 O O . ASP A 1 118 ? -11.146 -10.660 24.385 1.00 53.34 118 ASP A O 1
#

Secondary structure (DSSP, 8-state):
--GGGSS---------HHHHHHHHHHTTTTHHHHHHHHHHHHHTTS--S----HHHHHHHHHHHHHHHHHHHHHTT-HHHHHHHHHHHHHHHHHHHHHHHHHHHHHHHHHHHHHT---

Sequence (118 aa):
MNRSNKYGNSKFEKTSVFFTVMMSFITLGFYVPYWFMTRQKQLNQLGTPTKLPTLPAKIVFGLYLFTTLLLVISTMDESIETLYNLIDPPITLVGSLIGIYLALQTRKLLNEYLGEKD

Organism: NCBI:txid2771432